Protein AF-J3P0Z3-F1 (afdb_monomer)

pLDDT: mean 73.32, std 17.43, range [36.44, 93.75]

Organism: Gaeumannomyces tritici (strain R3-111a-1) (NCBI:txid644352)

Foldseek 3Di:
DDDDDDDDDPDDQDDWAWAWEFAFDPQFTFIFIKTDDPFDQDDDVVDHRDRDQQQQVPDLVDKDWDQDFDDQAWKKKAWQAAKKKKWTDAPDPPPPGDIDIDMAGHDFQRIYTYQSHCVRHVPGIGMDGPDPDRIIMIIGGRPVRPCSSPDMDTPDTDTDDPVRHGD

Mean predicted aligned error: 10.91 Å

Structure (mmCIF, N/CA/C/O backbone):
data_AF-J3P0Z3-F1
#
_entry.id   AF-J3P0Z3-F1
#
loop_
_atom_site.group_PDB
_atom_site.id
_atom_site.type_symbol
_atom_site.label_atom_id
_atom_site.label_alt_id
_atom_site.label_comp_id
_atom_site.label_asym_id
_atom_site.label_entity_id
_atom_site.label_seq_id
_atom_site.pdbx_PDB_ins_code
_atom_site.Cartn_x
_atom_site.Cartn_y
_atom_site.Cartn_z
_atom_site.occupancy
_atom_site.B_iso_or_equiv
_atom_site.auth_seq_id
_atom_site.auth_comp_id
_atom_site.auth_asym_id
_atom_site.auth_atom_id
_atom_site.pdbx_PDB_model_num
ATOM 1 N N . MET A 1 1 ? -55.201 12.700 20.553 1.00 40.53 1 MET A N 1
ATOM 2 C CA . MET A 1 1 ? -53.976 13.099 19.830 1.00 40.53 1 MET A CA 1
ATOM 3 C C . MET A 1 1 ? -52.863 12.134 20.235 1.00 40.53 1 MET A C 1
ATOM 5 O O . MET A 1 1 ? -52.307 12.334 21.308 1.00 40.53 1 MET A O 1
ATOM 9 N N . PRO A 1 2 ? -52.592 11.039 19.505 1.00 42.34 2 PRO A N 1
ATOM 10 C CA . PRO A 1 2 ? -51.410 10.226 19.769 1.00 42.34 2 PRO A CA 1
ATOM 11 C C . PRO A 1 2 ? -50.191 10.835 19.063 1.00 42.34 2 PRO A C 1
ATOM 13 O O . PRO A 1 2 ? -50.291 11.313 17.933 1.00 42.34 2 PRO A O 1
ATOM 16 N N . GLY A 1 3 ? -49.071 10.875 19.785 1.00 43.50 3 GLY A N 1
ATOM 17 C CA . GLY A 1 3 ? -47.808 11.471 19.362 1.00 43.50 3 GLY A CA 1
ATOM 18 C C . GLY A 1 3 ? -47.116 10.683 18.252 1.00 43.50 3 GLY A C 1
ATOM 19 O O . GLY A 1 3 ? -47.152 9.456 18.214 1.00 43.50 3 GLY A O 1
ATOM 20 N N . ASN A 1 4 ? -46.490 11.435 17.352 1.00 41.00 4 ASN A N 1
ATOM 21 C CA . ASN A 1 4 ? -45.720 10.954 16.217 1.00 41.00 4 ASN A CA 1
ATOM 22 C C . ASN A 1 4 ? -44.423 10.289 16.717 1.00 41.00 4 ASN A C 1
ATOM 24 O O . ASN A 1 4 ? -43.624 10.939 17.394 1.00 41.00 4 ASN A O 1
ATOM 28 N N . LEU A 1 5 ? -44.226 9.002 16.417 1.00 48.47 5 LEU A N 1
ATOM 29 C CA . LEU A 1 5 ? -42.974 8.298 16.694 1.00 48.47 5 LEU A CA 1
ATOM 30 C C . LEU A 1 5 ? -41.892 8.831 15.751 1.00 48.47 5 LEU A C 1
ATOM 32 O O . LEU A 1 5 ? -42.083 8.887 14.537 1.00 48.47 5 LEU A O 1
ATOM 36 N N . ALA A 1 6 ? -40.777 9.250 16.345 1.00 45.72 6 ALA A N 1
ATOM 37 C CA . ALA A 1 6 ? -39.606 9.771 15.661 1.00 45.72 6 ALA A CA 1
ATOM 38 C C . ALA A 1 6 ? -39.171 8.843 14.515 1.00 45.72 6 ALA A C 1
ATOM 40 O O . ALA A 1 6 ? -38.989 7.640 14.706 1.00 45.72 6 ALA A O 1
ATOM 41 N N . GLY A 1 7 ? -38.996 9.426 13.328 1.00 40.84 7 GLY A N 1
ATOM 42 C CA . GLY A 1 7 ? -38.392 8.754 12.189 1.00 40.84 7 GLY A CA 1
ATOM 43 C C . GLY A 1 7 ? -36.984 8.296 12.550 1.00 40.84 7 GLY A C 1
ATOM 44 O O . GLY A 1 7 ? -36.116 9.117 12.844 1.00 40.84 7 GLY A O 1
ATOM 45 N N . GLY A 1 8 ? -36.767 6.982 12.539 1.00 41.84 8 GLY A N 1
ATOM 46 C CA . GLY A 1 8 ? -35.428 6.418 12.591 1.00 41.84 8 GLY A CA 1
ATOM 47 C C . GLY A 1 8 ? -34.682 6.839 11.334 1.00 41.84 8 GLY A C 1
ATOM 48 O O . GLY A 1 8 ? -35.032 6.420 10.231 1.00 41.84 8 GLY A O 1
ATOM 49 N N . SER A 1 9 ? -33.675 7.695 11.487 1.00 50.12 9 SER A N 1
ATOM 50 C CA . SER A 1 9 ? -32.704 7.948 10.431 1.00 50.12 9 SER A CA 1
ATOM 51 C C . SER A 1 9 ? -32.015 6.621 10.130 1.00 50.12 9 SER A C 1
ATOM 53 O O . SER A 1 9 ? -31.263 6.113 10.963 1.00 50.12 9 SER A O 1
ATOM 55 N N . ASN A 1 10 ? -32.304 6.032 8.973 1.00 52.28 10 ASN A N 1
ATOM 56 C CA . ASN A 1 10 ? -31.548 4.888 8.490 1.00 52.28 10 ASN A CA 1
ATOM 57 C C . ASN A 1 10 ? -30.072 5.334 8.403 1.00 52.28 10 ASN A C 1
ATOM 59 O O . ASN A 1 10 ? -29.817 6.338 7.731 1.00 52.28 10 ASN A O 1
ATOM 63 N N . PRO A 1 11 ? -29.124 4.709 9.126 1.00 59.47 11 PRO A N 1
ATOM 64 C CA . PRO A 1 11 ? -27.745 5.179 9.135 1.00 59.47 11 PRO A CA 1
ATOM 65 C C . PRO A 1 11 ? -27.189 5.132 7.711 1.00 59.47 11 PRO A C 1
ATOM 67 O O . PRO A 1 11 ? -27.279 4.104 7.037 1.00 59.47 11 PRO A O 1
ATOM 70 N N . THR A 1 12 ? -26.647 6.257 7.241 1.00 61.88 12 THR A N 1
ATOM 71 C CA . THR A 1 12 ? -25.961 6.320 5.949 1.00 61.88 12 THR A CA 1
ATOM 72 C C . THR A 1 12 ? -24.818 5.305 5.971 1.00 61.88 12 THR A C 1
ATOM 74 O O . THR A 1 12 ? -24.002 5.358 6.898 1.00 61.88 12 THR A O 1
ATOM 77 N N . PRO A 1 13 ? -24.743 4.375 5.000 1.00 62.62 13 PRO A N 1
ATOM 78 C CA . PRO A 1 13 ? -23.616 3.461 4.901 1.00 62.62 13 PRO A CA 1
ATOM 79 C C . PRO A 1 13 ? -22.316 4.267 4.850 1.00 62.62 13 PRO A C 1
ATOM 81 O O . PRO A 1 13 ? -22.281 5.304 4.180 1.00 62.62 13 PRO A O 1
ATOM 84 N N . PRO A 1 14 ? -21.254 3.828 5.539 1.00 64.19 14 PRO A N 1
ATOM 85 C CA . PRO A 1 14 ? -19.987 4.524 5.450 1.00 64.19 14 PRO A CA 1
ATOM 86 C C . PRO A 1 14 ? -19.484 4.513 4.009 1.00 64.19 14 PRO A C 1
ATOM 88 O O . PRO A 1 14 ? -19.792 3.580 3.253 1.00 64.19 14 PRO A O 1
ATOM 91 N N . PRO A 1 15 ? -18.703 5.534 3.632 1.00 72.81 15 PRO A N 1
ATOM 92 C CA . PRO A 1 15 ? -18.057 5.550 2.334 1.00 72.81 15 PRO A CA 1
ATOM 93 C C . PRO A 1 15 ? -17.178 4.299 2.161 1.00 72.81 15 PRO A C 1
ATOM 95 O O . PRO A 1 15 ? -16.673 3.750 3.148 1.00 72.81 15 PRO A O 1
ATOM 98 N N . PRO A 1 16 ? -17.015 3.815 0.919 1.00 77.56 16 PRO A N 1
ATOM 99 C CA . PRO A 1 16 ? -16.110 2.712 0.646 1.00 77.56 16 PRO A CA 1
ATOM 100 C C . PRO A 1 16 ? -14.663 3.125 0.952 1.00 77.56 16 PRO A C 1
ATOM 102 O O . PRO A 1 16 ? -14.311 4.300 0.863 1.00 77.56 16 PRO A O 1
ATOM 105 N N . LEU A 1 17 ? -13.830 2.152 1.319 1.00 85.88 17 LEU A N 1
ATOM 106 C CA . LEU A 1 17 ? -12.441 2.397 1.702 1.00 85.88 17 LEU A CA 1
ATOM 107 C C . LEU A 1 17 ? -11.535 2.192 0.490 1.00 85.88 17 LEU A C 1
ATOM 109 O O . LEU A 1 17 ? -11.450 1.068 -0.002 1.00 85.88 17 LEU A O 1
ATOM 113 N N . ASN A 1 18 ? -10.833 3.232 0.037 1.00 90.88 18 ASN A N 1
ATOM 114 C CA . ASN A 1 18 ? -9.839 3.073 -1.024 1.00 90.88 18 ASN A CA 1
ATOM 115 C C . ASN A 1 18 ? -8.429 2.978 -0.452 1.00 90.88 18 ASN A C 1
ATOM 117 O O . ASN A 1 18 ? -8.032 3.764 0.412 1.00 90.88 18 ASN A O 1
ATOM 121 N N . ILE A 1 19 ? -7.669 2.015 -0.960 1.00 91.75 19 ILE A N 1
ATOM 122 C CA . ILE A 1 19 ? -6.311 1.714 -0.521 1.00 91.75 19 ILE A CA 1
ATOM 123 C C . ILE A 1 19 ? -5.436 1.529 -1.755 1.00 91.75 19 ILE A C 1
ATOM 125 O O . ILE A 1 19 ? -5.803 0.811 -2.687 1.00 91.75 19 ILE A O 1
ATOM 129 N N . THR A 1 20 ? -4.258 2.149 -1.739 1.00 93.75 20 THR A N 1
ATOM 130 C CA . THR A 1 20 ? -3.223 1.881 -2.737 1.00 93.75 20 THR A CA 1
ATOM 131 C C . THR A 1 20 ? -2.730 0.449 -2.577 1.00 93.75 20 THR A C 1
ATOM 133 O O . THR A 1 20 ? -2.291 0.042 -1.498 1.00 93.75 20 THR A O 1
ATOM 136 N N . ALA A 1 21 ? -2.787 -0.316 -3.656 1.00 92.56 21 ALA A N 1
ATOM 137 C CA . ALA A 1 21 ? -2.311 -1.680 -3.714 1.00 92.56 21 ALA A CA 1
ATOM 138 C C . ALA A 1 21 ? -1.097 -1.786 -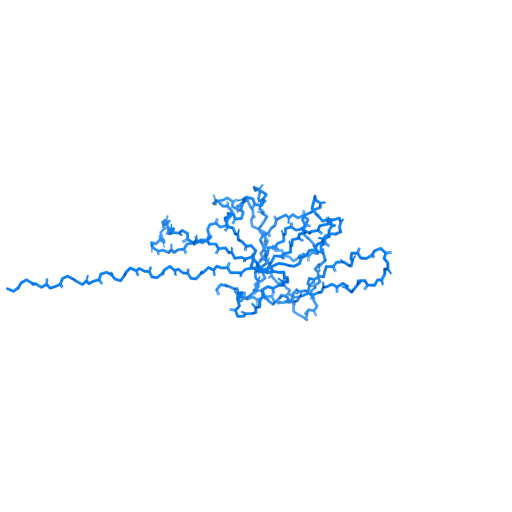4.636 1.00 92.56 21 ALA A C 1
ATOM 140 O O . ALA A 1 21 ? -1.092 -1.271 -5.753 1.00 92.56 21 ALA A O 1
ATOM 141 N N . ILE A 1 22 ? -0.084 -2.499 -4.162 1.00 92.88 22 ILE A N 1
ATOM 142 C CA . ILE A 1 22 ? 1.018 -2.995 -4.972 1.00 92.88 22 ILE A CA 1
ATOM 143 C C . ILE A 1 22 ? 0.567 -4.357 -5.494 1.00 92.88 22 ILE A C 1
ATOM 145 O O . ILE A 1 22 ? 0.459 -5.318 -4.734 1.00 92.88 22 ILE A O 1
ATOM 149 N N . SER A 1 23 ? 0.211 -4.418 -6.767 1.00 91.25 23 SER A N 1
ATOM 150 C CA . SER A 1 23 ? -0.306 -5.604 -7.449 1.00 91.25 23 SER A CA 1
ATOM 151 C C . SER A 1 23 ? 0.729 -6.108 -8.449 1.00 91.25 23 SER A C 1
ATOM 153 O O . SER A 1 23 ? 1.892 -5.712 -8.412 1.00 91.25 23 SER A O 1
ATOM 155 N N . ALA A 1 24 ? 0.328 -7.009 -9.336 1.00 88.56 24 ALA A N 1
ATOM 156 C CA . ALA A 1 24 ? 1.198 -7.454 -10.405 1.00 88.56 24 ALA A CA 1
ATOM 157 C C . ALA A 1 24 ? 0.419 -7.704 -11.692 1.00 88.56 24 ALA A C 1
ATOM 159 O O . ALA A 1 24 ? -0.660 -8.304 -11.673 1.00 88.56 24 ALA A O 1
ATOM 160 N N . ALA A 1 25 ? 1.016 -7.295 -12.807 1.00 87.94 25 ALA A N 1
ATOM 161 C CA . ALA A 1 25 ? 0.557 -7.579 -14.155 1.00 87.94 25 ALA A CA 1
ATOM 162 C C . ALA A 1 25 ? 1.759 -7.999 -15.004 1.00 87.94 25 ALA A C 1
ATOM 164 O O . ALA A 1 25 ? 2.850 -7.451 -14.870 1.00 87.94 25 ALA A O 1
ATOM 165 N N . SER A 1 26 ? 1.576 -8.994 -15.873 1.00 87.31 26 SER A N 1
ATOM 166 C CA . SER A 1 26 ? 2.634 -9.452 -16.788 1.00 87.31 26 SER A CA 1
ATOM 167 C C . SER A 1 26 ? 3.966 -9.795 -16.093 1.00 87.31 26 SER A C 1
ATOM 169 O O . SER A 1 26 ? 5.033 -9.520 -16.633 1.00 87.31 26 SER A O 1
ATOM 171 N N . ASN A 1 27 ? 3.909 -10.416 -14.905 1.00 85.56 27 ASN A N 1
ATOM 172 C CA . ASN A 1 27 ? 5.077 -10.791 -14.091 1.00 85.56 27 ASN A CA 1
ATOM 173 C C . ASN A 1 27 ? 5.903 -9.602 -13.542 1.00 85.56 27 ASN A C 1
ATOM 175 O O . ASN A 1 27 ? 7.027 -9.800 -13.076 1.00 85.56 27 ASN A O 1
ATOM 179 N N . ALA A 1 28 ? 5.350 -8.387 -13.558 1.00 85.88 28 ALA A N 1
ATOM 180 C CA . ALA A 1 28 ? 5.943 -7.184 -12.981 1.00 85.88 28 ALA A CA 1
ATOM 181 C C . ALA A 1 28 ? 4.999 -6.558 -11.946 1.00 85.88 28 ALA A C 1
ATOM 183 O O . ALA A 1 28 ? 3.776 -6.637 -12.088 1.00 85.88 28 ALA A O 1
ATOM 184 N N . SER A 1 29 ? 5.559 -5.942 -10.902 1.00 88.81 29 SER A N 1
ATOM 185 C CA . SER A 1 29 ? 4.762 -5.226 -9.904 1.00 88.81 29 SER A CA 1
ATOM 186 C C . SER A 1 29 ? 4.120 -3.981 -10.523 1.00 88.81 29 SER A C 1
ATOM 188 O O . SER A 1 29 ? 4.729 -3.306 -11.351 1.00 88.81 29 SER A O 1
ATOM 190 N N . THR A 1 30 ? 2.897 -3.668 -10.108 1.00 91.25 30 THR A N 1
ATOM 191 C CA . THR A 1 30 ? 2.114 -2.511 -10.565 1.00 91.25 30 THR A CA 1
ATOM 192 C C . THR A 1 30 ? 1.491 -1.783 -9.379 1.00 91.25 30 THR A C 1
ATOM 194 O O . THR A 1 30 ? 1.327 -2.355 -8.303 1.00 91.25 30 THR A O 1
ATOM 197 N N . LEU A 1 31 ? 1.136 -0.510 -9.565 1.00 92.81 31 LEU A N 1
ATOM 198 C CA . LEU A 1 31 ? 0.311 0.226 -8.606 1.00 92.81 31 LEU A CA 1
ATOM 199 C C . LEU A 1 31 ? -1.130 0.239 -9.084 1.00 92.81 31 LEU A C 1
ATOM 201 O O . LEU A 1 31 ? -1.396 0.470 -10.262 1.00 92.81 31 LEU A O 1
ATOM 205 N N . GLU A 1 32 ? -2.050 0.029 -8.157 1.00 93.12 32 GLU A N 1
ATOM 206 C CA . GLU A 1 32 ? -3.487 0.061 -8.396 1.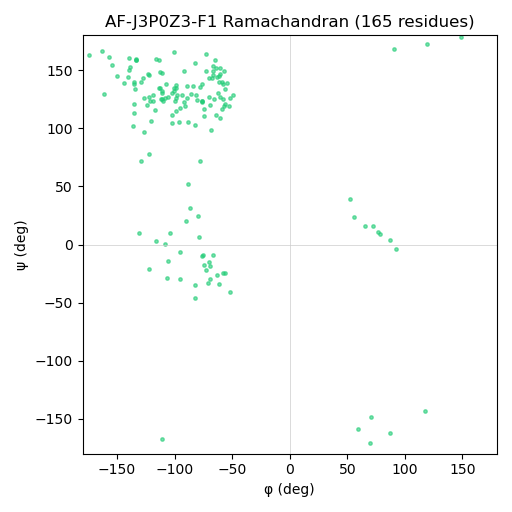00 93.12 32 GLU A CA 1
ATOM 207 C C . GLU A 1 32 ? -4.185 0.764 -7.229 1.00 93.12 32 GLU A C 1
ATOM 209 O O . GLU A 1 32 ? -3.743 0.683 -6.080 1.00 93.12 32 GLU A O 1
ATOM 214 N N . CYS A 1 33 ? -5.315 1.412 -7.500 1.00 93.44 33 CYS A N 1
ATOM 215 C CA . CYS A 1 33 ? -6.197 1.905 -6.451 1.00 93.44 33 CYS A CA 1
ATOM 216 C C . CYS A 1 33 ? -7.343 0.916 -6.248 1.00 93.44 33 CYS A C 1
ATOM 218 O O . CYS A 1 33 ? -8.152 0.693 -7.153 1.00 93.44 33 CYS A O 1
ATOM 220 N N . TRP A 1 34 ? -7.407 0.284 -5.076 1.00 92.75 34 TRP A N 1
ATOM 221 C CA . TRP A 1 34 ? -8.427 -0.711 -4.749 1.00 92.75 34 TRP A CA 1
ATOM 222 C C . TRP A 1 34 ? -9.500 -0.105 -3.859 1.00 92.75 34 TRP A C 1
ATOM 224 O O . TRP A 1 34 ? -9.188 0.469 -2.822 1.00 92.75 34 TRP A O 1
ATOM 234 N N . GLN A 1 35 ? -10.764 -0.302 -4.224 1.00 90.81 35 GLN A N 1
ATOM 235 C CA . GLN A 1 35 ? -11.915 0.053 -3.405 1.00 90.81 35 GLN A CA 1
ATOM 236 C C . GLN A 1 35 ? -12.458 -1.178 -2.682 1.00 90.81 35 GLN A C 1
ATOM 238 O O . GLN A 1 35 ? -12.864 -2.155 -3.312 1.00 90.81 35 GLN A O 1
ATOM 243 N N . PHE A 1 36 ? -12.528 -1.097 -1.359 1.00 85.38 36 PHE A N 1
ATOM 244 C CA . PHE A 1 36 ? -13.109 -2.097 -0.477 1.00 85.38 36 PHE A CA 1
ATOM 245 C C . PHE A 1 36 ? -14.538 -1.709 -0.099 1.00 85.38 36 PHE A C 1
ATOM 247 O O . PHE A 1 36 ? -14.799 -0.601 0.377 1.00 85.38 36 PHE A O 1
ATOM 254 N N . GLY A 1 37 ? -15.473 -2.644 -0.271 1.00 72.50 37 GLY A N 1
ATOM 255 C CA . GLY A 1 37 ? -16.855 -2.464 0.158 1.00 72.50 37 GLY A CA 1
ATOM 256 C C . GLY A 1 37 ? -17.886 -3.198 -0.705 1.00 72.50 37 GLY A C 1
ATOM 257 O O . GLY A 1 37 ? -17.530 -3.856 -1.686 1.00 72.50 37 GLY A O 1
ATOM 258 N N . PRO A 1 38 ? -19.181 -3.093 -0.350 1.00 67.50 38 PRO A N 1
ATOM 259 C CA . PRO A 1 38 ? -19.729 -2.347 0.792 1.00 67.50 38 PRO A CA 1
ATOM 260 C C . PRO A 1 38 ? -19.322 -2.938 2.154 1.00 67.50 38 PRO A C 1
ATOM 262 O O . PRO A 1 38 ? -19.170 -4.152 2.286 1.00 67.50 38 PRO A O 1
ATOM 265 N N . LEU A 1 39 ? -19.136 -2.075 3.160 1.00 67.06 39 LEU A N 1
ATOM 266 C CA . LEU A 1 39 ? -18.761 -2.479 4.519 1.00 67.06 39 LEU A CA 1
ATOM 267 C C . LEU A 1 39 ? -19.972 -3.099 5.236 1.00 67.06 39 LEU A C 1
ATOM 269 O O . LEU A 1 39 ? -20.967 -2.395 5.437 1.00 67.06 39 LEU A O 1
ATOM 273 N N . PRO A 1 40 ? -19.942 -4.389 5.618 1.00 60.94 40 PRO A N 1
ATOM 274 C CA . PRO A 1 40 ? -21.041 -4.981 6.365 1.00 60.94 40 PRO A CA 1
ATOM 275 C C . PRO A 1 40 ? -21.151 -4.351 7.761 1.00 60.94 40 PRO A C 1
ATOM 277 O O . PRO A 1 40 ? -20.157 -3.945 8.371 1.00 60.94 40 PRO A O 1
ATOM 280 N N . ALA A 1 41 ? -22.375 -4.296 8.289 1.00 59.69 41 ALA A N 1
ATOM 281 C CA . ALA A 1 41 ? -22.588 -3.961 9.690 1.00 59.69 41 ALA A CA 1
ATOM 282 C C . ALA A 1 41 ? -21.926 -5.032 10.568 1.00 59.69 41 ALA A C 1
ATOM 284 O O . ALA A 1 41 ? -22.133 -6.229 10.362 1.00 59.69 41 ALA A O 1
ATOM 285 N N . ALA A 1 42 ? -21.137 -4.598 11.543 1.00 56.00 42 ALA A N 1
ATOM 286 C CA . ALA A 1 42 ? -20.487 -5.464 12.506 1.00 56.00 42 ALA A CA 1
ATOM 287 C C . ALA A 1 42 ? -21.058 -5.223 13.905 1.00 56.00 42 ALA A C 1
ATOM 289 O O . ALA A 1 42 ? -21.221 -4.090 14.361 1.00 56.00 42 ALA A O 1
ATOM 290 N N . SER A 1 43 ? -21.344 -6.322 14.598 1.00 52.06 43 SER A N 1
ATOM 291 C CA . SER A 1 43 ? -21.721 -6.332 16.007 1.00 52.06 43 SER A CA 1
ATOM 292 C C . SER A 1 43 ? -20.766 -7.248 16.762 1.00 52.06 43 SER A C 1
ATOM 294 O O . SER A 1 43 ? -20.695 -8.443 16.470 1.00 52.06 43 SER A O 1
ATOM 296 N N . ALA A 1 44 ? -20.050 -6.695 17.733 1.00 55.44 44 ALA A N 1
ATOM 297 C CA . ALA A 1 44 ? -19.180 -7.428 18.646 1.00 55.44 44 ALA A CA 1
ATOM 298 C C . ALA A 1 44 ? -19.450 -6.940 20.080 1.00 55.44 44 ALA A C 1
ATOM 300 O O . ALA A 1 44 ? -19.971 -5.835 20.249 1.00 55.44 44 ALA A O 1
ATOM 301 N N . PRO A 1 45 ? -19.129 -7.706 21.138 1.00 47.88 45 PRO A N 1
ATOM 302 C CA . PRO A 1 45 ? -19.225 -7.194 22.504 1.00 47.88 45 PRO A CA 1
ATOM 303 C C . PRO A 1 45 ? -18.447 -5.871 22.638 1.00 47.88 45 PRO A C 1
ATOM 305 O O . PRO A 1 45 ? -17.249 -5.832 22.376 1.00 47.88 45 PRO A O 1
ATOM 308 N N . GLY A 1 46 ? -19.136 -4.781 22.991 1.00 46.72 46 GLY A N 1
ATOM 309 C CA . GLY A 1 46 ? -18.563 -3.425 23.044 1.00 46.72 46 GLY A CA 1
ATOM 310 C C . GLY A 1 46 ? -18.706 -2.577 21.767 1.00 46.72 46 GLY A C 1
ATOM 311 O O . GLY A 1 46 ? -18.362 -1.400 21.800 1.00 46.72 46 GLY A O 1
ATOM 312 N N . VAL A 1 47 ? -19.251 -3.120 20.670 1.00 47.19 47 VAL A N 1
ATOM 313 C CA . VAL A 1 47 ? -19.479 -2.418 19.391 1.00 47.19 47 VAL A CA 1
ATOM 314 C C . VAL A 1 47 ? -20.884 -2.742 18.859 1.00 47.19 47 VAL A C 1
ATOM 316 O O . VAL A 1 47 ? -21.165 -3.879 18.481 1.00 47.19 47 VAL A O 1
ATOM 319 N N . SER A 1 48 ? -21.775 -1.744 18.811 1.00 44.00 48 SER A N 1
ATOM 320 C CA . SER A 1 48 ? -23.141 -1.873 18.273 1.00 44.00 48 SER A CA 1
ATOM 321 C C . SER A 1 48 ? -23.358 -0.897 17.117 1.00 44.00 48 SER A C 1
ATOM 323 O O . SER A 1 48 ? -23.172 0.305 17.289 1.00 44.00 48 SER A O 1
ATOM 325 N N . GLY A 1 49 ? -23.749 -1.408 15.946 1.00 48.22 49 GLY A N 1
ATOM 326 C CA . GLY A 1 49 ? -24.138 -0.587 14.792 1.00 48.22 49 GLY A CA 1
ATOM 327 C C . GLY A 1 49 ? -22.990 0.059 14.010 1.00 48.22 49 GLY A C 1
ATOM 328 O O . GLY A 1 49 ? -23.253 0.905 13.159 1.00 48.22 49 GLY A O 1
ATOM 329 N N . ALA A 1 50 ? -21.734 -0.322 14.258 1.00 48.34 50 ALA A N 1
ATOM 330 C CA . ALA A 1 50 ? -20.615 0.124 13.433 1.00 48.34 50 ALA A CA 1
ATOM 331 C C . ALA A 1 50 ? -20.606 -0.653 12.112 1.00 48.34 50 ALA A C 1
ATOM 333 O O . ALA A 1 50 ? -20.786 -1.870 12.104 1.00 48.34 50 ALA A O 1
ATOM 334 N N . ALA A 1 51 ? -20.355 0.014 10.990 1.00 46.66 51 ALA A N 1
ATOM 335 C CA . ALA A 1 51 ? -19.890 -0.717 9.821 1.00 46.66 51 ALA A CA 1
ATOM 336 C C . ALA A 1 51 ? -18.408 -1.023 10.015 1.00 46.66 51 ALA A C 1
ATOM 338 O O . ALA A 1 51 ? -17.646 -0.149 10.432 1.00 46.66 51 ALA A O 1
ATOM 339 N N . ALA A 1 52 ? -17.999 -2.246 9.711 1.00 48.38 52 ALA A N 1
ATOM 340 C CA . ALA A 1 52 ? -16.601 -2.622 9.798 1.00 48.38 52 ALA A CA 1
ATOM 341 C C . ALA A 1 52 ? -16.157 -3.271 8.497 1.00 48.38 52 ALA A C 1
ATOM 343 O O . ALA A 1 52 ? -16.862 -4.099 7.917 1.00 48.38 52 ALA A O 1
ATOM 344 N N . LEU A 1 53 ? -14.942 -2.937 8.076 1.00 48.47 53 LEU A N 1
ATOM 345 C CA . LEU A 1 53 ? -14.229 -3.763 7.125 1.00 48.47 53 LEU A CA 1
ATOM 346 C C . LEU A 1 53 ? -13.572 -4.903 7.903 1.00 48.47 53 LEU A C 1
ATOM 348 O O . LEU A 1 53 ? -12.557 -4.713 8.568 1.00 48.47 53 LEU A O 1
ATOM 352 N N . LEU A 1 54 ? -14.158 -6.096 7.829 1.00 53.81 54 LEU A N 1
ATOM 353 C CA . LEU A 1 54 ? -13.511 -7.313 8.315 1.00 53.81 54 LEU A CA 1
ATOM 354 C C . LEU A 1 54 ? -12.469 -7.768 7.288 1.00 53.81 54 LEU A C 1
ATOM 356 O O . LEU A 1 54 ? -12.656 -8.767 6.592 1.00 53.81 54 LEU A O 1
ATOM 360 N N . LEU A 1 55 ? -11.364 -7.026 7.186 1.00 52.47 55 LEU A N 1
ATOM 361 C CA . LEU A 1 55 ? -10.156 -7.566 6.567 1.00 52.47 55 LEU A CA 1
ATOM 362 C C . LEU A 1 55 ? -9.748 -8.804 7.375 1.00 52.47 55 LEU A C 1
ATOM 364 O O . LEU A 1 55 ? -9.865 -8.799 8.601 1.00 52.47 55 LEU A O 1
ATOM 368 N N . LEU A 1 56 ? -9.296 -9.867 6.700 1.00 53.84 56 LEU A N 1
ATOM 369 C CA . LEU A 1 56 ? -8.820 -11.120 7.311 1.00 53.84 56 LEU A CA 1
ATOM 370 C C . LEU A 1 56 ? -9.903 -12.094 7.797 1.00 53.84 56 LEU A C 1
ATOM 372 O O . LEU A 1 56 ? -9.567 -13.065 8.472 1.00 53.84 56 LEU A O 1
ATOM 376 N N . GLY A 1 57 ? -11.190 -11.874 7.499 1.00 50.69 57 GLY A N 1
ATOM 377 C CA . GLY A 1 57 ? -12.256 -12.826 7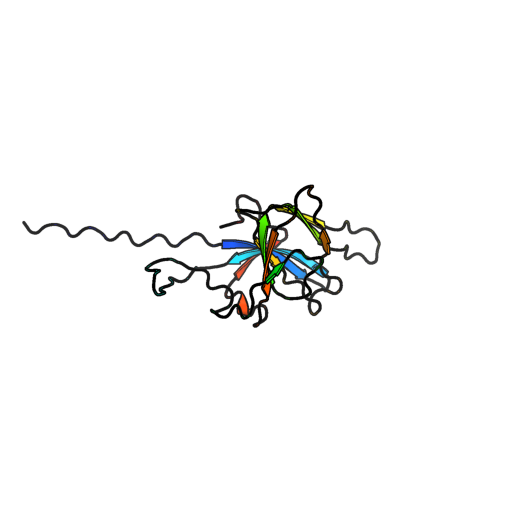.859 1.00 50.69 57 GLY A CA 1
ATOM 378 C C . GLY A 1 57 ? -12.328 -13.174 9.358 1.00 50.69 57 GLY A C 1
ATOM 379 O O . GLY A 1 57 ? -12.816 -14.243 9.711 1.00 50.69 57 GLY A O 1
ATOM 380 N N . GLY A 1 58 ? -11.812 -12.300 10.234 1.00 50.19 58 GLY A N 1
ATOM 381 C CA . GLY A 1 58 ? -11.733 -12.525 11.682 1.00 50.19 58 GLY A CA 1
ATOM 382 C C . GLY A 1 58 ? -10.486 -13.271 12.181 1.00 50.19 58 GLY A C 1
ATOM 383 O O . GLY A 1 58 ? -10.388 -13.521 13.378 1.00 50.19 58 GLY A O 1
ATOM 384 N N . ALA A 1 59 ? -9.521 -13.602 11.319 1.00 44.41 59 ALA A N 1
ATOM 385 C CA . ALA A 1 59 ? -8.307 -14.325 11.696 1.00 44.41 59 ALA A CA 1
ATOM 386 C C . ALA A 1 59 ? -7.039 -13.613 11.197 1.00 44.41 59 ALA A C 1
ATOM 388 O O . ALA A 1 59 ? -6.344 -14.087 10.298 1.00 44.41 59 ALA A O 1
ATOM 389 N N . ALA A 1 60 ? -6.691 -12.483 11.818 1.00 50.59 60 ALA A N 1
ATOM 390 C CA . ALA A 1 60 ? -5.292 -12.068 11.854 1.00 50.59 60 ALA A CA 1
ATOM 391 C C . ALA A 1 60 ? -4.550 -13.074 12.749 1.00 50.59 60 ALA A C 1
ATOM 393 O O . ALA A 1 60 ? -4.633 -12.993 13.972 1.00 50.59 60 ALA A O 1
ATOM 394 N N . SER A 1 61 ? -3.874 -14.070 12.172 1.00 49.59 61 SER A N 1
ATOM 395 C CA . SER A 1 61 ? -3.150 -15.074 12.971 1.00 49.59 61 SER A CA 1
ATOM 396 C C . SER A 1 61 ? -1.915 -14.494 13.673 1.00 49.59 61 SER A C 1
ATOM 398 O O . SER A 1 61 ? -1.413 -15.085 14.624 1.00 49.59 61 SER A O 1
ATOM 400 N N . SER A 1 62 ? -1.425 -13.339 13.208 1.00 53.12 62 SER A N 1
ATOM 401 C CA . SER A 1 62 ? -0.293 -12.609 13.780 1.00 53.12 62 SER A CA 1
ATOM 402 C C . SER A 1 62 ? -0.298 -11.155 13.300 1.00 53.12 62 SER A C 1
ATOM 404 O O . SER A 1 62 ? -0.352 -10.915 12.095 1.00 53.12 62 SER A O 1
ATOM 406 N N . VAL A 1 63 ? -0.193 -10.201 14.224 1.00 53.69 63 VAL A N 1
ATOM 407 C CA . VAL A 1 63 ? 0.124 -8.796 13.928 1.00 53.69 63 VAL A CA 1
ATOM 408 C C . VAL A 1 63 ? 1.546 -8.558 14.410 1.00 53.69 63 VAL A C 1
ATOM 410 O O . VAL A 1 63 ? 1.849 -8.847 15.569 1.00 53.69 63 VAL A O 1
ATOM 413 N N . SER A 1 64 ? 2.421 -8.061 13.542 1.00 57.16 64 SER A N 1
ATOM 414 C CA . SER A 1 64 ? 3.798 -7.748 13.916 1.00 57.16 64 SER A CA 1
ATOM 415 C C . SER A 1 64 ? 4.018 -6.238 13.907 1.00 57.16 64 SER A C 1
ATOM 417 O O . SER A 1 64 ? 3.756 -5.565 12.911 1.00 57.16 64 SER A O 1
ATOM 419 N N . TYR A 1 65 ? 4.494 -5.717 15.039 1.00 49.16 65 TYR A N 1
ATOM 420 C CA . TYR A 1 65 ? 5.073 -4.383 15.140 1.00 49.16 65 TYR A CA 1
ATOM 421 C C . TYR A 1 65 ? 6.565 -4.512 14.894 1.00 49.16 65 TYR A C 1
ATOM 423 O O . TYR A 1 65 ? 7.257 -5.236 15.616 1.00 49.16 65 TYR A O 1
ATOM 431 N N . THR A 1 66 ? 7.060 -3.857 13.860 1.00 53.16 66 THR A N 1
ATOM 432 C CA . THR A 1 66 ? 8.393 -4.161 13.354 1.00 53.16 66 THR A CA 1
ATOM 433 C C . THR A 1 66 ? 9.041 -2.936 12.732 1.00 53.16 66 THR A C 1
ATOM 435 O O . THR A 1 66 ? 8.376 -2.146 12.071 1.00 53.16 66 THR A O 1
ATOM 438 N N . VAL A 1 67 ? 10.357 -2.829 12.898 1.00 49.38 67 VAL A N 1
ATOM 439 C CA . VAL A 1 67 ? 11.226 -1.924 12.139 1.00 49.38 67 VAL A CA 1
ATOM 440 C C . VAL A 1 67 ? 11.926 -2.816 11.111 1.00 49.38 67 VAL A C 1
ATOM 442 O O . VAL A 1 67 ? 12.732 -3.658 11.501 1.00 49.38 67 VAL A O 1
ATOM 445 N N . LEU A 1 68 ? 11.518 -2.765 9.839 1.00 50.50 68 LEU A N 1
ATOM 446 C CA . LEU A 1 68 ? 11.816 -3.816 8.846 1.00 50.50 68 LEU A CA 1
ATOM 447 C C . LEU A 1 68 ? 12.683 -3.361 7.676 1.00 50.50 68 LEU A C 1
ATOM 449 O O . LEU A 1 68 ? 12.678 -2.176 7.368 1.00 50.50 68 LEU A O 1
ATOM 453 N N . PRO A 1 69 ? 13.327 -4.323 6.976 1.00 36.44 69 PRO A N 1
ATOM 454 C CA . PRO A 1 69 ? 13.881 -4.114 5.647 1.00 36.44 69 PRO A CA 1
ATOM 455 C C . PRO A 1 69 ? 13.102 -4.759 4.479 1.00 36.44 69 PRO A C 1
ATOM 457 O O . PRO A 1 69 ? 13.394 -4.373 3.360 1.00 36.44 69 PRO A O 1
ATOM 460 N N . ASP A 1 70 ? 12.153 -5.698 4.655 1.00 45.22 70 ASP A N 1
ATOM 461 C CA . ASP A 1 70 ? 11.310 -6.161 3.523 1.00 45.22 70 ASP A CA 1
ATOM 462 C C . ASP A 1 70 ? 10.184 -7.141 3.910 1.00 45.22 70 ASP A C 1
ATOM 464 O O . ASP A 1 70 ? 10.243 -7.762 4.975 1.00 45.22 70 ASP A O 1
ATOM 468 N N . ALA A 1 71 ? 9.185 -7.336 3.035 1.00 50.78 71 ALA A N 1
ATOM 469 C CA . ALA A 1 71 ? 8.041 -8.220 3.301 1.00 50.78 71 ALA A CA 1
ATOM 470 C C . ALA A 1 71 ? 7.627 -9.135 2.120 1.00 50.78 71 ALA A C 1
ATOM 472 O O . ALA A 1 71 ? 6.888 -8.723 1.228 1.00 50.78 71 ALA A O 1
ATOM 473 N N . PRO A 1 72 ? 7.999 -10.432 2.140 1.00 58.78 72 PRO A N 1
ATOM 474 C CA . PRO A 1 72 ? 7.768 -11.374 1.038 1.00 58.78 72 PRO A CA 1
ATOM 475 C C . PRO A 1 72 ? 6.392 -12.067 1.088 1.00 58.78 72 PRO A C 1
ATOM 477 O O . PRO A 1 72 ? 6.268 -13.243 0.731 1.00 58.78 72 PRO A O 1
ATOM 480 N N . ARG A 1 73 ? 5.349 -11.405 1.600 1.00 74.81 73 ARG A N 1
ATOM 481 C CA . ARG A 1 73 ? 4.013 -12.006 1.746 1.00 74.81 73 ARG A CA 1
ATOM 482 C C . ARG A 1 73 ? 2.919 -11.030 1.360 1.00 74.81 73 ARG A C 1
ATOM 484 O O . ARG A 1 73 ? 3.062 -9.832 1.545 1.00 74.81 73 ARG A O 1
ATOM 491 N N . LEU A 1 74 ? 1.799 -11.593 0.916 1.00 83.81 74 LEU A N 1
ATOM 492 C CA . LEU A 1 74 ? 0.543 -10.871 0.796 1.00 83.81 74 LEU A CA 1
ATOM 493 C C . LEU A 1 74 ? 0.182 -10.273 2.158 1.00 83.81 74 LEU A C 1
ATOM 495 O O . LEU A 1 74 ? 0.037 -11.021 3.130 1.00 83.81 74 LEU A O 1
ATOM 499 N N . GLN A 1 75 ? 0.041 -8.956 2.244 1.00 86.00 75 GLN A N 1
ATOM 500 C CA . GLN A 1 75 ? -0.160 -8.290 3.528 1.00 86.00 75 GLN A CA 1
ATOM 501 C C . GLN A 1 75 ? -0.899 -6.960 3.404 1.00 86.00 75 GLN 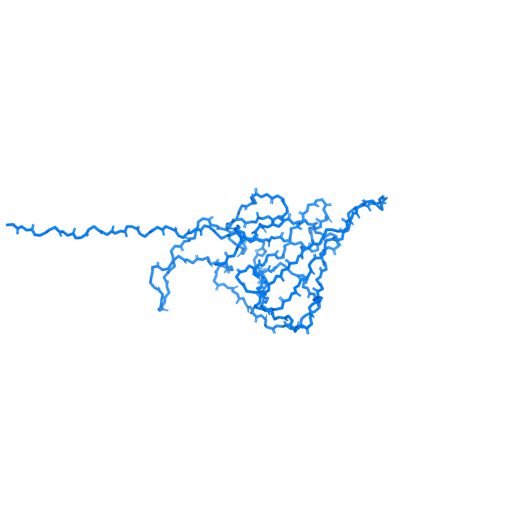A C 1
ATOM 503 O O . GLN A 1 75 ? -0.842 -6.273 2.384 1.00 86.00 75 GLN A O 1
ATOM 508 N N . LEU A 1 76 ? -1.557 -6.593 4.498 1.00 86.56 76 LEU A N 1
ATOM 509 C CA . LEU A 1 76 ? -2.007 -5.238 4.769 1.00 86.56 76 LEU A CA 1
ATOM 510 C C . LEU A 1 76 ? -0.933 -4.537 5.606 1.00 86.56 76 LEU A C 1
ATOM 512 O O . LEU A 1 76 ? -0.499 -5.067 6.633 1.00 86.56 76 LEU A O 1
ATOM 516 N N . VAL A 1 77 ? -0.516 -3.355 5.169 1.00 88.19 77 VAL A N 1
ATOM 517 C CA . VAL A 1 77 ? 0.532 -2.570 5.822 1.00 88.19 77 VAL A CA 1
ATOM 518 C C . VAL A 1 77 ? -0.058 -1.241 6.262 1.00 88.19 77 VAL A C 1
ATOM 520 O O . VAL A 1 77 ? -0.678 -0.543 5.463 1.00 88.19 77 VAL A O 1
ATOM 523 N N . VAL A 1 78 ? 0.136 -0.897 7.533 1.00 90.12 78 VAL A N 1
ATOM 524 C CA . VAL A 1 78 ? -0.301 0.376 8.111 1.00 90.12 78 VAL A CA 1
ATOM 525 C C . VAL A 1 78 ? 0.917 1.114 8.646 1.00 90.12 78 VAL A C 1
ATOM 527 O O . VAL A 1 78 ? 1.469 0.757 9.685 1.00 90.12 78 VAL A O 1
ATOM 530 N N . PHE A 1 79 ? 1.328 2.154 7.937 1.00 89.62 79 PHE A N 1
ATOM 531 C CA . PHE A 1 79 ? 2.296 3.143 8.375 1.00 89.62 79 PHE A CA 1
ATOM 532 C C . PHE A 1 79 ? 1.630 4.071 9.390 1.00 89.62 79 PHE A C 1
ATOM 534 O O . PHE A 1 79 ? 0.749 4.869 9.069 1.00 89.62 79 PHE A O 1
ATOM 541 N N . LEU A 1 80 ? 2.051 3.953 10.644 1.00 88.56 80 LEU A N 1
ATOM 542 C CA . LEU A 1 80 ? 1.570 4.790 11.739 1.00 88.56 80 LEU A CA 1
ATOM 543 C C . LEU A 1 80 ? 2.311 6.131 11.777 1.00 88.56 80 LEU A C 1
ATOM 545 O O . LEU A 1 80 ? 1.713 7.150 12.110 1.00 88.56 80 LEU A O 1
ATOM 549 N N . TRP A 1 81 ? 3.601 6.131 11.429 1.00 87.31 81 TRP A N 1
ATOM 550 C CA . TRP A 1 81 ? 4.471 7.310 11.440 1.00 87.31 81 TRP A CA 1
ATOM 551 C C . TRP A 1 81 ? 5.666 7.127 10.493 1.00 87.31 81 TRP A C 1
ATOM 553 O O . TRP A 1 81 ? 5.990 5.996 10.129 1.00 87.31 81 TRP A O 1
ATOM 563 N N . GLY A 1 82 ? 6.318 8.230 10.121 1.00 89.56 82 GLY A N 1
ATOM 564 C CA . GLY A 1 82 ? 7.461 8.266 9.210 1.00 89.56 82 GLY A CA 1
ATOM 565 C C . GLY A 1 82 ? 7.077 8.359 7.732 1.00 89.56 82 GLY A C 1
ATOM 566 O O . GLY A 1 82 ? 5.958 8.748 7.375 1.00 89.56 82 GLY A O 1
ATOM 567 N N . LEU A 1 83 ? 8.042 8.028 6.875 1.00 91.19 83 LEU A N 1
ATOM 568 C CA . LEU A 1 83 ? 7.943 8.093 5.421 1.00 91.19 83 LEU A CA 1
ATOM 569 C C . LEU A 1 83 ? 8.531 6.814 4.831 1.00 91.19 83 LEU A C 1
ATOM 571 O O . LEU A 1 83 ? 9.710 6.529 5.031 1.00 91.19 83 LEU A O 1
ATOM 575 N N . ALA A 1 84 ? 7.713 6.087 4.078 1.00 91.00 84 ALA A N 1
ATOM 576 C CA . ALA A 1 84 ? 8.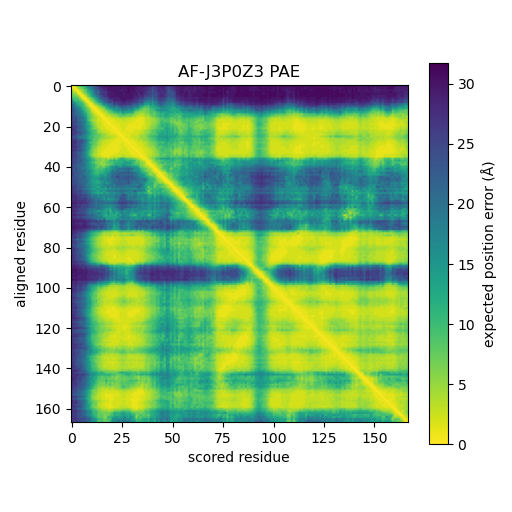156 4.980 3.248 1.00 91.00 84 ALA A CA 1
ATOM 577 C C . ALA A 1 84 ? 8.103 5.399 1.783 1.00 91.00 84 ALA A C 1
ATOM 579 O O . ALA A 1 84 ? 7.135 6.017 1.351 1.00 91.00 84 ALA A O 1
ATOM 580 N N . ARG A 1 85 ? 9.121 5.040 1.017 1.00 91.62 85 ARG A N 1
ATOM 581 C CA . ARG A 1 85 ? 9.125 5.117 -0.434 1.00 91.62 85 ARG A CA 1
ATOM 582 C C . ARG A 1 85 ? 9.090 3.705 -0.971 1.00 91.62 85 ARG A C 1
ATOM 584 O O . ARG A 1 85 ? 9.926 2.874 -0.636 1.00 91.62 85 ARG A O 1
ATOM 591 N N . ILE A 1 86 ? 8.094 3.438 -1.792 1.00 90.81 86 ILE A N 1
ATOM 592 C CA . ILE A 1 86 ? 7.963 2.177 -2.497 1.00 90.81 86 ILE A CA 1
ATOM 593 C C . ILE A 1 86 ? 8.451 2.396 -3.918 1.00 90.81 86 ILE A C 1
ATOM 595 O O . ILE A 1 86 ? 8.027 3.347 -4.572 1.00 90.81 86 ILE A O 1
ATOM 599 N N . THR A 1 87 ? 9.307 1.506 -4.403 1.00 88.94 87 THR A N 1
ATOM 600 C CA . THR A 1 87 ? 9.815 1.539 -5.774 1.00 88.94 87 THR A CA 1
ATOM 601 C C . THR A 1 87 ? 9.484 0.232 -6.480 1.00 88.94 87 THR A C 1
ATOM 603 O O . THR A 1 87 ? 9.794 -0.854 -5.989 1.00 88.94 87 THR A O 1
ATOM 606 N N . LEU A 1 88 ? 8.850 0.343 -7.644 1.00 89.06 88 LEU A N 1
ATOM 607 C CA . LEU A 1 88 ? 8.609 -0.764 -8.553 1.00 89.06 88 LEU A CA 1
ATOM 608 C C . LEU A 1 88 ? 9.775 -0.840 -9.544 1.00 89.06 88 LEU A C 1
ATOM 610 O O . LEU A 1 88 ? 10.055 0.153 -10.225 1.00 89.06 88 LEU A O 1
ATOM 614 N N . PRO A 1 89 ? 10.475 -1.979 -9.632 1.00 80.44 89 PRO A N 1
ATOM 615 C CA . PRO A 1 89 ? 11.571 -2.143 -10.569 1.00 80.44 89 PRO A CA 1
ATOM 616 C C . PRO A 1 89 ? 11.064 -2.044 -12.009 1.00 80.44 89 PRO A C 1
ATOM 618 O O . PRO A 1 89 ? 9.960 -2.484 -12.333 1.00 80.44 89 PRO A O 1
ATOM 621 N N . SER A 1 90 ? 11.890 -1.457 -12.872 1.00 71.44 90 SER A N 1
ATOM 622 C CA . SER A 1 90 ? 11.613 -1.325 -14.298 1.00 71.44 90 SER A CA 1
ATOM 623 C C . SER A 1 90 ? 11.392 -2.689 -14.954 1.00 71.44 90 SER A C 1
ATOM 625 O O . SER A 1 90 ? 12.112 -3.651 -14.679 1.00 71.44 90 SER A O 1
ATOM 627 N N . SER A 1 91 ? 10.399 -2.775 -15.840 1.00 60.25 91 SER A N 1
ATOM 628 C CA . SER A 1 91 ? 10.038 -4.020 -16.527 1.00 60.25 91 SER A CA 1
ATOM 629 C C . SER A 1 91 ? 10.691 -4.171 -17.908 1.00 60.25 91 SER A C 1
ATOM 631 O O . SER A 1 91 ? 10.606 -5.238 -18.516 1.00 60.25 91 SER A O 1
ATOM 633 N N . SER A 1 92 ? 11.386 -3.143 -18.410 1.00 52.66 92 SER A N 1
ATOM 634 C CA . SER A 1 92 ? 11.975 -3.176 -19.754 1.00 52.66 92 SER A CA 1
ATOM 635 C C . SER A 1 92 ? 13.245 -4.035 -19.822 1.00 52.66 92 SER A C 1
ATOM 637 O O . SER A 1 92 ? 14.247 -3.726 -19.170 1.00 52.66 92 SER A O 1
ATOM 639 N N . ALA A 1 93 ? 13.250 -5.026 -20.716 1.00 50.28 93 ALA A N 1
ATOM 640 C CA . ALA A 1 93 ? 14.459 -5.716 -21.183 1.00 50.28 93 ALA A CA 1
ATOM 641 C C . ALA A 1 93 ? 15.392 -4.793 -22.008 1.00 50.28 93 ALA A C 1
ATOM 643 O O . ALA A 1 93 ? 16.521 -5.151 -22.334 1.00 50.28 93 ALA A O 1
ATOM 644 N N . ASP A 1 94 ? 14.902 -3.601 -22.335 1.00 49.00 94 ASP A N 1
ATOM 645 C CA . ASP A 1 94 ? 15.400 -2.620 -23.292 1.00 49.00 94 ASP A CA 1
ATOM 646 C C . ASP A 1 94 ? 16.010 -1.375 -22.610 1.00 49.00 94 ASP A C 1
ATOM 648 O O . ASP A 1 94 ? 16.497 -0.469 -23.284 1.00 49.00 94 ASP A O 1
ATOM 652 N N . GLY A 1 95 ? 16.029 -1.337 -21.271 1.00 50.19 95 GLY A N 1
ATOM 653 C CA . GLY A 1 95 ? 16.712 -0.303 -20.480 1.00 50.19 95 GLY A CA 1
ATOM 654 C C . GLY A 1 95 ? 16.058 1.084 -20.486 1.00 50.19 95 GLY A C 1
ATOM 655 O O . GLY A 1 95 ? 16.719 2.051 -20.115 1.00 50.19 95 GLY A O 1
ATOM 656 N N . ASN A 1 96 ? 14.790 1.190 -20.902 1.00 54.06 96 ASN A N 1
ATOM 657 C CA . ASN A 1 96 ? 14.068 2.460 -21.052 1.00 54.06 96 ASN A CA 1
ATOM 658 C C . ASN A 1 96 ? 12.847 2.619 -20.118 1.00 54.06 96 ASN A C 1
ATOM 660 O O . ASN A 1 96 ? 12.161 3.634 -20.195 1.00 54.06 96 ASN A O 1
ATOM 664 N N . ASP A 1 97 ? 12.561 1.665 -19.225 1.00 55.50 97 ASP A N 1
ATOM 665 C CA . ASP A 1 97 ? 11.564 1.880 -18.168 1.00 55.50 97 ASP A CA 1
ATOM 666 C C . ASP A 1 97 ? 12.189 2.665 -17.011 1.00 55.50 97 ASP A C 1
ATOM 668 O O . ASP A 1 97 ? 13.172 2.237 -16.397 1.00 55.50 97 ASP A O 1
ATOM 672 N N . THR A 1 98 ? 11.583 3.792 -16.656 1.00 59.03 98 THR A N 1
ATOM 673 C CA . THR A 1 98 ? 11.849 4.448 -15.376 1.00 59.03 98 THR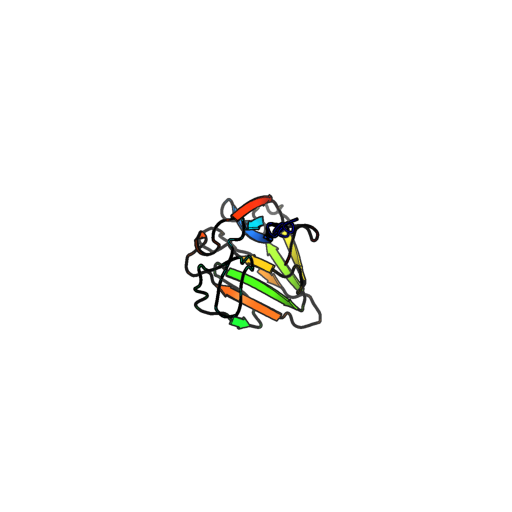 A CA 1
ATOM 674 C C . THR A 1 98 ? 11.139 3.675 -14.271 1.00 59.03 98 THR A C 1
ATOM 676 O O . THR A 1 98 ? 9.922 3.513 -14.331 1.00 59.03 98 THR A O 1
ATOM 679 N N . ALA A 1 99 ? 11.881 3.222 -13.257 1.00 71.69 99 ALA A N 1
ATOM 680 C CA . ALA A 1 99 ? 11.295 2.653 -12.045 1.00 71.69 99 ALA A CA 1
ATOM 681 C C . ALA A 1 99 ? 10.242 3.618 -11.471 1.00 71.69 99 ALA A C 1
ATOM 683 O O . ALA A 1 99 ? 10.529 4.799 -11.259 1.00 71.69 99 ALA A O 1
ATOM 684 N N . ALA A 1 100 ? 9.021 3.129 -11.253 1.00 83.38 100 ALA A N 1
ATOM 685 C CA . ALA A 1 100 ? 7.951 3.932 -10.677 1.00 83.38 100 ALA A CA 1
ATOM 686 C C . ALA A 1 100 ? 8.113 3.955 -9.157 1.00 83.38 100 ALA A C 1
ATOM 688 O O . ALA A 1 100 ? 8.217 2.896 -8.541 1.00 83.38 100 ALA A O 1
ATOM 689 N N . SER A 1 101 ? 8.115 5.137 -8.544 1.00 87.50 101 SER A N 1
ATOM 690 C CA . SER A 1 101 ? 8.160 5.269 -7.088 1.00 87.50 101 SER A CA 1
ATOM 691 C C . SER A 1 101 ? 6.970 6.053 -6.549 1.00 87.50 101 SER A C 1
ATOM 693 O O . SER A 1 101 ? 6.457 6.964 -7.203 1.00 87.50 101 SER A O 1
ATOM 695 N N . PHE A 1 102 ? 6.513 5.681 -5.354 1.00 90.06 102 PHE A N 1
ATOM 696 C CA . PHE A 1 102 ? 5.487 6.418 -4.626 1.00 90.06 102 PHE A CA 1
ATOM 697 C C . PHE A 1 102 ? 5.802 6.473 -3.134 1.00 90.06 102 PHE A C 1
ATOM 699 O O . PHE A 1 102 ? 6.318 5.520 -2.550 1.00 90.06 102 PHE A O 1
ATOM 706 N N . ASP A 1 103 ? 5.469 7.605 -2.526 1.00 92.50 103 ASP A N 1
ATOM 707 C CA . ASP A 1 103 ? 5.736 7.878 -1.121 1.00 92.50 103 ASP A CA 1
ATOM 708 C C . ASP A 1 103 ? 4.465 7.661 -0.288 1.00 92.50 103 ASP A C 1
ATOM 710 O O . ASP A 1 103 ? 3.381 8.125 -0.641 1.00 92.50 103 ASP A O 1
ATOM 714 N N . VAL A 1 104 ? 4.612 6.982 0.847 1.00 91.25 104 VAL A N 1
ATOM 715 C CA . VAL A 1 104 ? 3.562 6.735 1.834 1.00 91.25 104 VAL A CA 1
ATOM 716 C C . VAL A 1 104 ? 3.954 7.397 3.140 1.00 91.25 104 VAL A C 1
ATOM 718 O O . VAL A 1 104 ? 4.940 7.029 3.783 1.00 91.25 104 VAL A O 1
ATOM 721 N N . ARG A 1 105 ? 3.157 8.381 3.552 1.00 91.94 105 ARG A N 1
ATOM 722 C CA . ARG A 1 105 ? 3.299 9.021 4.859 1.00 91.94 105 ARG A CA 1
ATOM 723 C C . ARG A 1 105 ? 2.464 8.282 5.888 1.00 91.94 105 ARG A C 1
ATOM 725 O O . ARG A 1 105 ? 1.308 7.948 5.632 1.00 91.94 105 ARG A O 1
ATOM 732 N N . GLY A 1 106 ? 3.044 8.058 7.063 1.00 89.62 106 GLY A N 1
ATOM 733 C CA . GLY A 1 106 ? 2.293 7.505 8.181 1.00 89.62 106 GLY A CA 1
ATOM 734 C C . GLY A 1 106 ? 1.130 8.412 8.599 1.00 89.62 106 GLY A C 1
ATOM 735 O O . GLY A 1 106 ? 1.225 9.636 8.507 1.00 89.62 106 GLY A O 1
ATOM 736 N N . GLY A 1 107 ? 0.030 7.812 9.057 1.00 86.81 107 GLY A N 1
ATOM 737 C CA . GLY A 1 107 ? -1.181 8.528 9.469 1.00 86.81 107 GLY A CA 1
ATOM 738 C C . GLY A 1 107 ? -2.404 8.169 8.622 1.00 86.81 107 GLY A C 1
ATOM 739 O O . GLY A 1 107 ? -2.578 7.013 8.244 1.00 86.81 107 GLY A O 1
ATOM 740 N N . ARG A 1 108 ? -3.273 9.153 8.338 1.00 83.69 108 ARG A N 1
ATOM 741 C CA . ARG A 1 108 ? -4.590 8.949 7.689 1.00 83.69 108 ARG A CA 1
ATOM 742 C C . ARG A 1 108 ? -4.514 8.135 6.390 1.00 83.69 108 ARG A C 1
ATOM 744 O O . ARG A 1 108 ? -5.360 7.274 6.161 1.00 83.69 108 ARG A O 1
ATOM 751 N N . ASN A 1 109 ? -3.500 8.399 5.575 1.00 84.94 109 ASN A N 1
ATOM 752 C CA . ASN A 1 109 ? -3.318 7.814 4.245 1.00 84.94 109 ASN A CA 1
ATOM 753 C C . ASN A 1 109 ? -2.231 6.723 4.247 1.00 84.94 109 ASN A C 1
ATOM 755 O O . ASN A 1 109 ? -1.825 6.238 3.196 1.00 84.94 109 ASN A O 1
ATOM 759 N N . GLY A 1 110 ? -1.761 6.321 5.431 1.00 90.06 110 GLY A N 1
ATOM 760 C CA . GLY A 1 110 ? -0.639 5.405 5.612 1.00 90.06 110 GLY A CA 1
ATOM 761 C C . GLY A 1 110 ? -0.992 3.933 5.429 1.00 90.06 110 GLY A C 1
ATOM 762 O O . GLY A 1 110 ? -0.336 3.090 6.023 1.00 90.06 110 GLY A O 1
ATOM 763 N N . ILE A 1 111 ? -2.038 3.587 4.680 1.00 90.00 111 ILE A N 1
ATOM 764 C CA . ILE A 1 111 ? -2.451 2.191 4.496 1.00 90.00 111 ILE A CA 1
ATOM 765 C C . ILE A 1 111 ? -2.176 1.775 3.063 1.00 90.00 111 ILE A C 1
ATOM 767 O O . ILE A 1 111 ? -2.603 2.453 2.130 1.00 90.00 111 ILE A O 1
ATOM 771 N N . ILE A 1 112 ? -1.513 0.631 2.899 1.00 91.94 112 ILE A N 1
ATOM 772 C CA . ILE A 1 112 ? -1.337 -0.018 1.602 1.00 91.94 112 ILE A CA 1
ATOM 773 C C . ILE A 1 112 ? -1.631 -1.514 1.685 1.00 91.94 112 ILE A C 1
ATOM 775 O O . ILE A 1 112 ? -1.549 -2.141 2.746 1.00 91.94 112 ILE A O 1
ATOM 779 N N . VAL A 1 113 ? -1.918 -2.098 0.528 1.00 91.31 113 VAL A N 1
ATOM 780 C CA . VAL A 1 113 ? -1.914 -3.545 0.320 1.00 91.31 113 VAL A CA 1
ATOM 781 C C . VAL A 1 113 ? -0.672 -3.920 -0.478 1.00 91.31 113 VAL A C 1
ATOM 783 O O . VAL A 1 113 ? -0.453 -3.375 -1.552 1.00 91.31 113 VAL A O 1
ATOM 786 N N . ALA A 1 114 ? 0.120 -4.872 0.009 1.00 90.81 114 ALA A N 1
ATOM 787 C CA . ALA A 1 114 ? 1.179 -5.493 -0.782 1.00 90.81 114 ALA A CA 1
ATOM 788 C C . ALA A 1 114 ? 0.695 -6.867 -1.258 1.00 90.81 114 ALA A C 1
ATOM 790 O O . ALA A 1 114 ? 0.475 -7.771 -0.446 1.00 90.81 114 ALA A O 1
ATOM 791 N N . ALA A 1 115 ? 0.470 -6.996 -2.565 1.00 89.81 115 ALA A N 1
ATOM 792 C CA . ALA A 1 115 ? -0.100 -8.163 -3.235 1.00 89.81 115 ALA A CA 1
ATOM 793 C C . ALA A 1 115 ? 0.687 -8.647 -4.461 1.00 89.81 115 ALA A C 1
ATOM 795 O O . ALA A 1 115 ? 0.222 -9.538 -5.184 1.00 89.81 115 ALA A O 1
ATOM 796 N N . ASP A 1 116 ? 1.882 -8.101 -4.658 1.00 86.94 116 ASP A N 1
ATOM 797 C CA . ASP A 1 116 ? 2.865 -8.453 -5.673 1.00 86.94 116 ASP A CA 1
ATOM 798 C C . ASP A 1 116 ? 3.801 -9.564 -5.180 1.00 86.94 116 ASP A C 1
ATOM 800 O O . ASP A 1 116 ? 5.026 -9.466 -5.191 1.00 86.94 116 ASP A O 1
ATOM 804 N N . THR A 1 117 ? 3.201 -10.651 -4.701 1.00 86.19 117 THR A N 1
ATOM 805 C CA . THR A 1 117 ? 3.940 -11.815 -4.223 1.00 86.19 117 THR A CA 1
ATOM 806 C C . THR A 1 117 ? 4.718 -12.495 -5.353 1.00 86.19 117 THR A C 1
ATOM 808 O O . THR A 1 117 ? 4.405 -12.351 -6.533 1.00 86.19 117 THR A O 1
ATOM 811 N N . ARG A 1 118 ? 5.744 -13.276 -4.990 1.00 82.50 118 ARG A N 1
ATOM 812 C CA . ARG A 1 118 ? 6.686 -13.903 -5.939 1.00 82.50 118 ARG A CA 1
ATOM 813 C C . ARG A 1 118 ? 6.028 -14.790 -7.010 1.00 82.50 118 ARG A C 1
ATOM 815 O O . ARG A 1 118 ? 6.618 -15.041 -8.052 1.00 82.50 118 ARG A O 1
ATOM 822 N N . ASP A 1 119 ? 4.838 -15.315 -6.742 1.00 83.38 119 ASP A N 1
ATOM 823 C CA . ASP A 1 119 ? 4.047 -16.115 -7.681 1.00 83.38 119 ASP A CA 1
ATOM 824 C C . ASP A 1 11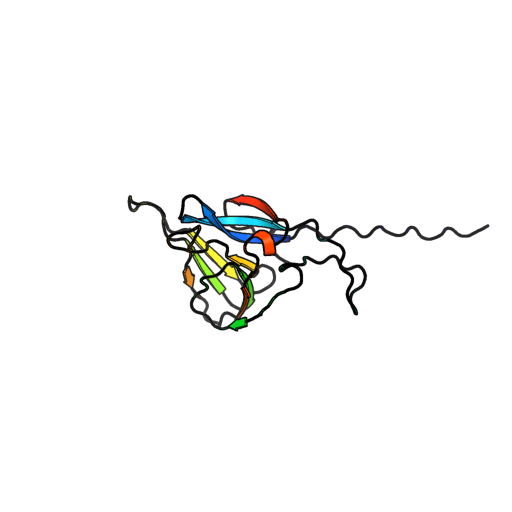9 ? 3.385 -15.282 -8.793 1.00 83.38 119 ASP A C 1
ATOM 826 O O . ASP A 1 119 ? 3.007 -15.847 -9.817 1.00 83.38 119 ASP A O 1
ATOM 830 N N . VAL A 1 120 ? 3.268 -13.961 -8.615 1.00 84.81 120 VAL A N 1
ATOM 831 C CA . VAL A 1 120 ? 2.652 -13.039 -9.585 1.00 84.81 120 VAL A CA 1
ATOM 832 C C . VAL A 1 120 ? 3.584 -11.917 -10.059 1.00 84.81 120 VAL A C 1
ATOM 834 O O . VAL A 1 120 ? 3.348 -11.371 -11.136 1.00 84.81 120 VAL A O 1
ATOM 837 N N . SER A 1 121 ? 4.643 -11.592 -9.306 1.00 84.62 121 SER A N 1
ATOM 838 C CA . SER A 1 121 ? 5.692 -10.629 -9.673 1.00 84.62 121 SER A CA 1
ATOM 839 C C . SER A 1 121 ? 7.077 -11.264 -9.560 1.00 84.62 121 SER A C 1
ATOM 841 O O . SER A 1 121 ? 7.451 -11.789 -8.510 1.00 84.62 121 SER A O 1
ATOM 843 N N . GLY A 1 122 ? 7.863 -11.200 -10.638 1.00 82.69 122 GLY A N 1
ATOM 844 C CA . GLY A 1 122 ? 9.195 -11.803 -10.684 1.00 82.69 122 GLY A CA 1
ATOM 845 C C . GLY A 1 122 ? 10.231 -11.073 -9.825 1.00 82.69 122 GLY A C 1
ATOM 846 O O . GLY A 1 122 ? 11.127 -11.718 -9.276 1.00 82.69 122 GLY A O 1
ATOM 847 N N . LEU A 1 123 ? 10.104 -9.747 -9.707 1.00 83.31 123 LEU A N 1
ATOM 848 C CA . LEU A 1 123 ? 11.033 -8.893 -8.958 1.00 83.31 123 LEU A CA 1
ATOM 849 C C . LEU A 1 123 ? 10.450 -8.385 -7.631 1.00 83.31 123 LEU A C 1
ATOM 851 O O . LEU A 1 123 ? 11.216 -8.191 -6.690 1.00 83.31 123 LEU A O 1
ATOM 855 N N . GLY A 1 124 ? 9.127 -8.221 -7.534 1.00 84.50 124 GLY A N 1
ATOM 856 C CA . GLY A 1 124 ? 8.490 -7.538 -6.403 1.00 84.50 124 GLY A CA 1
ATOM 857 C C . GLY A 1 124 ? 8.780 -6.034 -6.395 1.00 84.50 124 GLY A C 1
ATOM 858 O O . GLY A 1 124 ? 9.332 -5.495 -7.351 1.00 84.50 124 GLY A O 1
ATOM 859 N N . HIS A 1 125 ? 8.410 -5.355 -5.315 1.00 89.06 125 HIS A N 1
ATOM 860 C CA . HIS A 1 125 ? 8.784 -3.969 -5.035 1.00 89.06 125 HIS A CA 1
ATOM 861 C C . HIS A 1 125 ? 9.936 -3.900 -4.027 1.00 89.06 125 HIS A C 1
ATOM 863 O O . HIS A 1 125 ? 10.228 -4.871 -3.332 1.00 89.06 125 HIS A O 1
ATOM 869 N N . THR A 1 126 ? 10.557 -2.728 -3.908 1.00 86.38 126 THR A N 1
ATOM 870 C CA . THR A 1 126 ? 11.442 -2.397 -2.784 1.00 86.38 126 THR A CA 1
ATOM 871 C C . THR A 1 126 ? 10.823 -1.299 -1.935 1.00 86.38 126 THR A C 1
ATOM 873 O O . THR A 1 126 ? 10.130 -0.425 -2.457 1.00 86.38 126 THR A O 1
ATOM 876 N N . THR A 1 127 ? 11.106 -1.319 -0.635 1.00 86.31 127 THR A N 1
ATOM 877 C CA . THR A 1 127 ? 10.711 -0.254 0.294 1.00 86.31 127 THR A CA 1
ATOM 878 C C . THR A 1 127 ? 11.951 0.378 0.913 1.00 86.31 127 THR A C 1
ATOM 880 O O . THR A 1 127 ? 12.745 -0.315 1.545 1.00 86.31 127 THR A O 1
ATOM 883 N N . ASP A 1 128 ? 12.104 1.690 0.767 1.00 88.00 128 ASP A N 1
ATOM 884 C CA . ASP A 1 128 ? 13.081 2.492 1.499 1.00 88.00 128 ASP A CA 1
ATOM 885 C C . ASP A 1 128 ? 12.387 3.474 2.452 1.00 88.00 128 ASP A C 1
ATOM 887 O O . ASP A 1 128 ? 11.204 3.779 2.315 1.00 88.00 128 ASP A O 1
ATOM 891 N N . TYR A 1 129 ? 13.112 3.947 3.464 1.00 89.31 129 TYR A N 1
ATOM 892 C CA . TYR A 1 129 ? 12.586 4.857 4.485 1.00 89.31 129 TYR A CA 1
ATOM 893 C C . TYR A 1 129 ? 13.422 6.139 4.494 1.00 89.31 129 TYR A C 1
ATOM 895 O O . TYR A 1 129 ? 14.310 6.279 5.333 1.00 89.31 129 TYR A O 1
ATOM 903 N N . PRO A 1 130 ? 13.203 7.060 3.537 1.00 89.81 130 PRO A N 1
ATOM 904 C CA . PRO A 1 130 ? 14.109 8.184 3.294 1.00 89.81 130 PRO A CA 1
ATOM 905 C C . PRO A 1 130 ? 13.950 9.347 4.289 1.00 89.81 130 PRO A C 1
ATOM 907 O O . PRO A 1 130 ? 14.532 10.408 4.078 1.00 89.81 130 PRO A O 1
ATOM 910 N N . GLY A 1 131 ? 13.128 9.195 5.331 1.00 84.31 131 GLY A N 1
ATOM 911 C CA . GLY A 1 131 ? 12.914 10.223 6.348 1.00 84.31 131 GLY A CA 1
ATOM 912 C C . GLY A 1 131 ? 13.999 10.248 7.428 1.00 84.31 131 GLY A C 1
ATOM 913 O O . GLY A 1 131 ? 14.625 9.234 7.723 1.00 84.31 131 GLY A O 1
ATOM 914 N N . ASP A 1 132 ? 14.152 11.404 8.075 1.00 86.31 132 ASP A N 1
ATOM 915 C CA . ASP A 1 132 ? 15.081 11.598 9.203 1.00 86.31 132 ASP A CA 1
ATOM 916 C C . ASP A 1 132 ? 14.558 10.999 10.525 1.00 86.31 132 ASP A C 1
ATOM 918 O O . ASP A 1 132 ? 15.279 10.917 11.521 1.00 86.31 132 ASP A O 1
ATOM 922 N N . GLU A 1 133 ? 13.290 10.581 10.542 1.00 83.31 133 GLU A N 1
ATOM 923 C CA . GLU A 1 133 ? 12.611 9.981 11.687 1.00 83.31 133 GLU A CA 1
ATOM 924 C C . GLU A 1 133 ? 12.324 8.489 11.441 1.00 83.31 133 GLU A C 1
ATOM 926 O O . GLU A 1 133 ? 12.050 8.089 10.303 1.00 83.31 133 GLU A O 1
ATOM 931 N N . PRO A 1 134 ? 12.335 7.642 12.491 1.00 80.81 134 PRO A N 1
ATOM 932 C CA . PRO A 1 134 ? 11.986 6.233 12.358 1.00 80.81 134 PRO A CA 1
ATOM 933 C C . PRO A 1 134 ? 10.591 6.027 11.757 1.00 80.81 134 PRO A C 1
ATOM 935 O O . PRO A 1 134 ? 9.611 6.619 12.203 1.00 80.81 134 PRO A O 1
ATOM 938 N N . THR A 1 135 ? 10.479 5.114 10.792 1.00 84.38 135 THR A N 1
ATOM 939 C CA . THR A 1 135 ? 9.173 4.700 10.264 1.00 84.38 135 THR A CA 1
ATOM 940 C C . THR A 1 135 ? 8.584 3.588 11.121 1.00 84.38 135 THR A C 1
ATOM 942 O O . THR A 1 135 ? 9.243 2.587 11.408 1.00 84.38 135 THR A O 1
ATOM 945 N N . VAL A 1 136 ? 7.328 3.765 11.531 1.00 82.50 136 VAL A N 1
ATOM 946 C CA . VAL A 1 136 ? 6.602 2.824 12.386 1.00 82.50 136 VAL A CA 1
ATOM 947 C C . VAL A 1 136 ? 5.482 2.184 11.588 1.00 82.50 136 VAL A C 1
ATOM 949 O O . VAL A 1 136 ? 4.623 2.877 11.042 1.00 82.50 136 VAL A O 1
ATOM 952 N N . VAL A 1 137 ? 5.475 0.854 11.553 1.00 82.44 137 VAL A N 1
ATOM 953 C CA . VAL A 1 137 ? 4.581 0.077 10.701 1.00 82.44 137 VAL A CA 1
ATOM 954 C C . VAL A 1 137 ? 3.961 -1.100 11.451 1.00 82.44 137 VAL A C 1
ATOM 956 O O . VAL A 1 137 ? 4.629 -1.810 12.206 1.00 82.44 137 VAL A O 1
ATOM 959 N N . LEU A 1 138 ? 2.667 -1.314 11.215 1.00 84.00 138 LEU A N 1
ATOM 960 C CA . LEU A 1 138 ? 1.981 -2.566 11.507 1.00 84.00 138 LEU A CA 1
ATOM 961 C C . LEU A 1 138 ? 1.886 -3.379 10.224 1.00 84.00 138 LEU A C 1
ATOM 963 O O . LEU A 1 138 ? 1.355 -2.903 9.218 1.00 84.00 138 LEU A O 1
ATOM 967 N N . GLN A 1 139 ? 2.364 -4.615 10.281 1.00 81.56 139 GLN A N 1
ATOM 968 C CA . GLN A 1 139 ? 2.208 -5.565 9.191 1.00 81.56 139 GLN A CA 1
ATOM 969 C C . GLN A 1 139 ? 1.261 -6.683 9.590 1.00 81.56 139 GLN A C 1
ATOM 971 O O . GLN A 1 139 ? 1.368 -7.281 10.666 1.00 81.56 139 GLN A O 1
ATOM 976 N N . MET A 1 140 ? 0.320 -6.955 8.695 1.00 81.25 140 MET A N 1
ATOM 977 C CA . MET A 1 140 ? -0.704 -7.973 8.860 1.00 81.25 140 MET A CA 1
ATOM 978 C C . MET A 1 140 ? -0.679 -8.891 7.638 1.00 81.25 140 MET A C 1
ATOM 980 O O . MET A 1 140 ? -1.270 -8.560 6.607 1.00 81.25 140 MET A O 1
ATOM 984 N N . PRO A 1 141 ? 0.006 -10.042 7.726 1.00 79.25 141 PRO A N 1
ATOM 985 C CA . PRO A 1 141 ? -0.014 -11.046 6.672 1.00 79.25 141 PRO A CA 1
ATOM 986 C C . PRO A 1 141 ? -1.428 -11.590 6.442 1.00 79.25 141 PRO A C 1
ATOM 988 O O . PRO A 1 141 ? -2.159 -11.873 7.393 1.00 79.25 141 PRO A O 1
ATOM 991 N N . ILE A 1 142 ? -1.799 -11.802 5.179 1.00 76.69 142 ILE A N 1
ATOM 992 C CA . ILE A 1 142 ? -3.088 -12.389 4.806 1.00 76.69 142 ILE A CA 1
ATOM 993 C C . ILE A 1 142 ? -2.911 -13.893 4.565 1.00 76.69 142 ILE A C 1
ATOM 995 O O . ILE A 1 142 ? -2.384 -14.318 3.537 1.00 76.69 142 ILE A O 1
ATOM 999 N N . ALA A 1 143 ? -3.377 -14.720 5.504 1.00 66.31 143 ALA A N 1
ATOM 1000 C CA . ALA A 1 143 ? -3.197 -16.175 5.442 1.00 66.31 143 ALA A CA 1
ATOM 1001 C C . ALA A 1 143 ? -4.008 -16.860 4.321 1.00 66.31 143 ALA A C 1
ATOM 1003 O O . ALA A 1 143 ? -3.580 -17.878 3.784 1.00 66.31 143 ALA A O 1
ATOM 1004 N N . ALA A 1 144 ? -5.165 -16.304 3.947 1.00 66.44 144 ALA A N 1
ATOM 1005 C CA . ALA A 1 144 ? -6.083 -16.897 2.966 1.00 66.44 144 ALA A CA 1
ATOM 1006 C C . ALA A 1 144 ? -5.810 -16.463 1.509 1.00 66.44 144 ALA A C 1
ATOM 1008 O O . ALA A 1 144 ? -6.706 -16.522 0.664 1.00 66.44 144 ALA A O 1
ATOM 1009 N N . GLY A 1 145 ? -4.601 -15.979 1.204 1.00 68.81 145 GLY A N 1
ATOM 1010 C CA . GLY A 1 145 ? -4.308 -15.381 -0.101 1.00 68.81 145 GLY A CA 1
ATOM 1011 C C . GLY A 1 145 ? -5.215 -14.176 -0.385 1.00 68.81 145 GLY A C 1
ATOM 1012 O O . GLY A 1 145 ? -5.780 -13.583 0.536 1.00 68.81 145 GLY A O 1
ATOM 1013 N N . ARG A 1 146 ? -5.385 -13.798 -1.662 1.00 70.94 146 ARG A N 1
ATOM 1014 C CA . ARG A 1 146 ? -6.181 -12.609 -2.040 1.00 70.94 146 ARG A CA 1
ATOM 1015 C C . ARG A 1 146 ? -7.634 -12.668 -1.550 1.00 70.94 146 ARG A C 1
ATOM 1017 O O . ARG A 1 146 ? -8.230 -11.627 -1.307 1.00 70.94 146 ARG A O 1
ATOM 1024 N N . LEU A 1 147 ? -8.181 -13.866 -1.322 1.00 68.06 147 LEU A N 1
ATOM 1025 C CA . LEU A 1 147 ? -9.523 -14.051 -0.756 1.00 68.06 147 LEU A CA 1
ATOM 1026 C C . LEU A 1 147 ? -9.652 -13.506 0.676 1.00 68.06 147 LEU A C 1
ATOM 1028 O O . LEU A 1 147 ? -10.743 -13.116 1.085 1.00 68.06 147 LEU A O 1
ATOM 1032 N N . GLY A 1 148 ? -8.553 -13.441 1.435 1.00 67.69 148 GLY A N 1
ATOM 1033 C CA . GLY A 1 148 ? -8.553 -12.908 2.800 1.00 67.69 148 GLY A CA 1
ATOM 1034 C C . GLY A 1 148 ? -8.773 -11.394 2.888 1.00 67.69 148 GLY A C 1
ATOM 1035 O O . GLY A 1 148 ? -9.122 -10.895 3.957 1.00 67.69 148 GLY A O 1
ATOM 1036 N N . PHE A 1 149 ? -8.635 -10.666 1.777 1.00 70.88 149 PHE A N 1
ATOM 1037 C CA . PHE A 1 149 ? -8.997 -9.248 1.683 1.00 70.88 149 PHE A CA 1
ATOM 1038 C C . PHE A 1 149 ? -10.510 -9.012 1.591 1.00 70.88 149 PHE A C 1
ATOM 1040 O O . PHE A 1 149 ? -10.966 -7.874 1.687 1.00 70.88 149 PHE A O 1
ATOM 1047 N N . GLY A 1 150 ? -11.305 -10.072 1.424 1.00 74.00 150 GLY A N 1
ATOM 1048 C CA . GLY A 1 150 ? -12.726 -9.940 1.141 1.00 74.00 150 GLY A CA 1
ATOM 1049 C C . GLY A 1 150 ? -12.966 -9.416 -0.276 1.00 74.00 150 GLY A C 1
ATOM 1050 O O . GLY A 1 150 ? -12.214 -9.717 -1.202 1.00 74.00 150 GLY A O 1
ATOM 1051 N N . ARG A 1 151 ? -14.056 -8.667 -0.465 1.00 78.94 151 ARG A N 1
ATOM 1052 C CA . ARG A 1 151 ? -14.427 -8.110 -1.772 1.00 78.94 151 ARG A CA 1
ATOM 1053 C C . ARG A 1 151 ? -13.792 -6.737 -1.970 1.00 78.94 151 ARG A C 1
ATOM 1055 O O . ARG A 1 151 ? -14.011 -5.840 -1.158 1.00 78.94 151 ARG A O 1
ATOM 1062 N N . TYR A 1 152 ? -13.083 -6.582 -3.080 1.00 86.50 152 TYR A N 1
ATOM 1063 C CA . TYR A 1 152 ? -12.556 -5.309 -3.554 1.00 86.50 152 TYR A CA 1
ATOM 1064 C C . TYR A 1 152 ? -12.700 -5.205 -5.078 1.00 86.50 152 TYR A C 1
ATOM 1066 O O . TYR A 1 152 ? -12.859 -6.216 -5.767 1.00 86.50 152 TYR A O 1
ATOM 1074 N N . SER A 1 153 ? -12.647 -3.984 -5.599 1.00 90.81 153 SER A N 1
ATOM 1075 C CA . SER A 1 153 ? -12.590 -3.689 -7.034 1.00 90.81 153 SER A CA 1
ATOM 1076 C C . SER A 1 153 ? -11.419 -2.762 -7.330 1.00 90.81 153 SER A C 1
ATOM 1078 O O . SER A 1 153 ? -11.153 -1.851 -6.549 1.00 90.81 153 SER A O 1
ATOM 1080 N N . VAL A 1 154 ? -10.753 -2.948 -8.468 1.00 92.94 154 VAL A 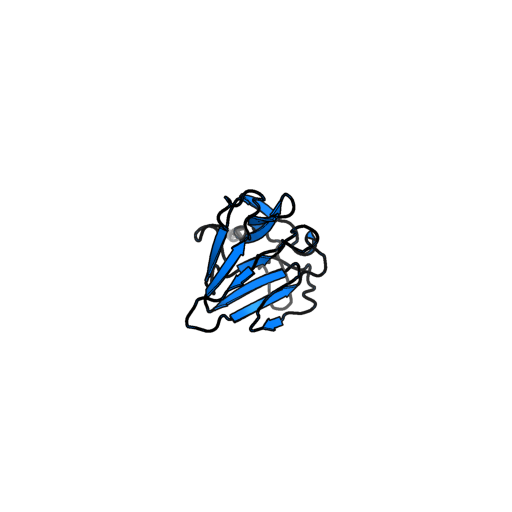N 1
ATOM 1081 C CA . VAL A 1 154 ? -9.754 -1.991 -8.964 1.00 92.94 154 VAL A CA 1
ATOM 1082 C C . VAL A 1 154 ? -10.487 -0.784 -9.552 1.00 92.94 154 VAL A C 1
ATOM 1084 O O . VAL A 1 154 ? -11.327 -0.953 -10.434 1.00 92.94 154 VAL A O 1
ATOM 1087 N N . LEU A 1 155 ? -10.205 0.417 -9.046 1.00 93.25 155 LEU A N 1
ATOM 1088 C CA . LEU A 1 155 ? -10.768 1.669 -9.559 1.00 93.25 155 LEU A CA 1
ATOM 1089 C C . LEU A 1 155 ? -9.997 2.175 -10.777 1.00 93.25 155 LEU A C 1
ATOM 1091 O O . LEU A 1 155 ? -10.605 2.577 -11.765 1.00 93.25 155 LEU A O 1
ATOM 1095 N N . HIS A 1 156 ? -8.668 2.169 -10.691 1.00 93.62 156 HIS A N 1
ATOM 1096 C CA . HIS A 1 156 ? -7.769 2.592 -11.758 1.00 93.62 156 HIS A CA 1
ATOM 1097 C C . HIS A 1 156 ? -6.343 2.079 -11.512 1.00 93.62 156 HIS A C 1
ATOM 1099 O O . HIS A 1 156 ? -6.005 1.636 -10.409 1.00 93.62 156 HIS A O 1
ATOM 1105 N N . GLU A 1 157 ? -5.514 2.169 -12.551 1.00 91.56 157 GLU A N 1
ATOM 1106 C CA . GLU A 1 157 ? -4.062 1.998 -12.464 1.00 91.56 157 GLU A CA 1
ATOM 1107 C C . GLU A 1 157 ? -3.416 3.208 -11.771 1.00 91.56 157 GLU A C 1
ATOM 1109 O O . GLU A 1 157 ? -3.907 4.337 -11.864 1.00 91.56 157 GLU A O 1
ATOM 1114 N N . GLY A 1 158 ? -2.307 2.978 -11.074 1.00 91.38 158 GLY A N 1
ATOM 1115 C CA . GLY A 1 158 ? -1.632 3.970 -10.241 1.00 91.38 158 GLY A CA 1
ATOM 1116 C C . GLY A 1 158 ? -2.121 3.985 -8.785 1.00 91.38 158 GLY A C 1
ATOM 1117 O O . GLY A 1 158 ? -3.132 3.362 -8.454 1.00 91.38 158 GLY A O 1
ATOM 1118 N N . PRO A 1 159 ? -1.397 4.682 -7.890 1.00 91.62 159 PRO A N 1
ATOM 1119 C CA . PRO A 1 159 ? -1.785 4.807 -6.490 1.00 91.62 159 PRO A CA 1
ATOM 1120 C C . PRO A 1 159 ? -3.077 5.621 -6.348 1.00 91.62 159 PRO A C 1
ATOM 1122 O O . PRO A 1 159 ? -3.370 6.485 -7.175 1.00 91.62 159 PRO A O 1
ATOM 1125 N N . CYS A 1 160 ? -3.839 5.381 -5.281 1.00 90.81 160 CYS A N 1
ATOM 1126 C CA . CYS A 1 160 ? -4.967 6.247 -4.939 1.00 90.81 160 CYS A CA 1
ATOM 1127 C C . CYS A 1 160 ? -4.473 7.676 -4.644 1.00 90.81 160 CYS A C 1
ATOM 1129 O O . CYS A 1 160 ? -3.408 7.850 -4.049 1.00 90.81 160 CYS A O 1
ATOM 1131 N N . THR A 1 161 ? -5.258 8.699 -4.9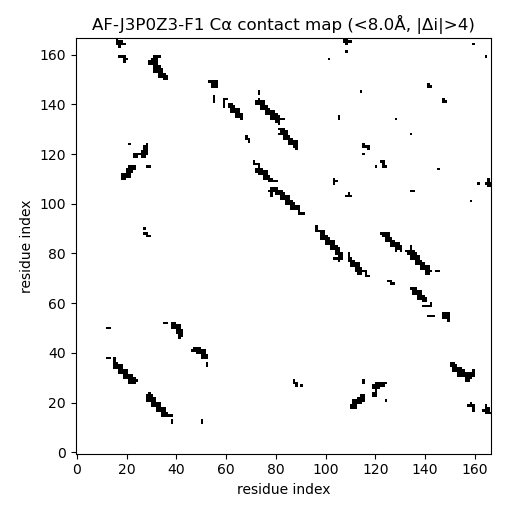99 1.00 87.00 161 THR A N 1
ATOM 1132 C CA . THR A 1 161 ? -4.941 10.088 -4.618 1.00 87.00 161 THR A CA 1
ATOM 1133 C C . THR A 1 161 ? -5.191 10.323 -3.126 1.00 87.00 161 THR A C 1
ATOM 1135 O O . THR A 1 161 ? -5.881 9.533 -2.473 1.00 87.00 161 THR A O 1
ATOM 1138 N N . GLU A 1 162 ? -4.650 11.402 -2.553 1.00 76.12 162 GLU A N 1
ATOM 1139 C CA . GLU A 1 162 ? -4.875 11.728 -1.135 1.00 76.12 162 GLU A CA 1
ATOM 1140 C C . GLU A 1 162 ? -6.356 11.966 -0.815 1.00 76.12 162 GLU A C 1
ATOM 1142 O O . GLU A 1 162 ? -6.821 11.575 0.251 1.00 76.12 162 GLU A O 1
ATOM 1147 N N . GLU A 1 163 ? -7.120 12.539 -1.749 1.00 71.69 163 GLU A N 1
ATOM 1148 C CA . GLU A 1 163 ? -8.560 12.765 -1.581 1.00 71.69 163 GLU A CA 1
ATOM 1149 C C . GLU A 1 163 ? -9.376 11.470 -1.663 1.00 71.69 163 GLU A C 1
ATOM 1151 O O . GLU A 1 163 ? -10.508 11.417 -1.182 1.00 71.69 163 GLU A O 1
ATOM 1156 N N . MET A 1 164 ? -8.817 10.437 -2.298 1.00 71.06 164 MET A N 1
ATOM 1157 C CA . MET A 1 164 ? -9.466 9.144 -2.488 1.00 71.06 164 MET A CA 1
ATOM 1158 C C . MET A 1 164 ? -9.075 8.132 -1.414 1.00 71.06 164 MET A C 1
ATOM 1160 O O . MET A 1 164 ? -9.877 7.248 -1.125 1.00 71.06 164 MET A O 1
ATOM 1164 N N . SER A 1 165 ? -7.864 8.231 -0.862 1.00 73.69 165 SER A N 1
ATOM 1165 C CA . SER A 1 165 ? -7.276 7.258 0.063 1.00 73.69 165 SER A CA 1
ATOM 1166 C C . SER A 1 165 ? -7.539 7.582 1.534 1.00 73.69 165 SER A C 1
ATOM 1168 O O . SER A 1 165 ? -7.596 8.741 1.935 1.00 73.69 165 SER A O 1
ATOM 1170 N N . GLY A 1 166 ? -7.619 6.536 2.362 1.00 64.25 166 GLY A N 1
ATOM 1171 C CA . GLY A 1 166 ? -7.516 6.658 3.821 1.00 64.25 166 GLY A CA 1
ATOM 1172 C C . GLY A 1 166 ? -8.733 6.196 4.625 1.00 64.25 166 GLY A C 1
ATOM 1173 O O . GLY A 1 166 ? -9.775 5.845 4.076 1.00 64.25 166 GLY A O 1
ATOM 1174 N N . LEU A 1 167 ? -8.539 6.178 5.951 1.00 56.19 167 LEU A N 1
ATOM 1175 C CA . LEU A 1 167 ? -9.562 5.964 6.990 1.00 56.19 167 LEU A CA 1
ATOM 1176 C C . LEU A 1 167 ? -10.298 7.259 7.350 1.00 56.19 167 LEU A C 1
ATOM 1178 O O . LEU A 1 167 ? -9.663 8.340 7.284 1.00 56.19 167 LEU A O 1
#

Solvent-accessible surface area (backbone atoms only — not comparable to full-atom values): 9653 Å² total; per-residue (Å²): 137,86,82,84,78,79,81,77,76,76,78,77,78,74,80,69,41,27,32,28,26,36,30,49,55,97,48,31,42,39,47,25,16,33,37,35,50,86,57,49,77,38,75,51,97,97,41,80,84,41,65,40,80,62,59,34,79,84,55,72,89,53,77,47,82,52,83,79,81,81,77,94,52,42,25,45,36,37,29,64,34,39,34,38,34,39,35,29,64,52,80,48,96,77,79,75,48,74,58,52,69,51,77,40,46,31,45,65,56,12,48,35,34,41,56,25,31,73,93,47,2,76,78,24,68,49,67,47,63,87,45,99,52,79,54,39,36,43,42,34,58,40,87,60,50,78,64,20,61,51,61,67,44,79,77,46,81,38,65,48,50,78,93,58,32,38,118

Radius of gyration: 18.86 Å; Cα contacts (8 Å, |Δi|>4): 363; chains: 1; bounding box: 71×30×46 Å

Nearest PDB structures (foldseek):
  4qma-assembly1_A  TM=3.201E-01  e=1.133E-02  Cupriavidus pinatubonensis JMP134
  5j48-assembly2_B  TM=5.204E-01  e=4.218E-01  Homo sapiens
  7t4w-assembly2_B  TM=4.633E-01  e=8.141E-01  Homo sapiens
  6c46-assembly3_E-2  TM=3.594E-01  e=3.780E-01  Elizabethkingia anophelis NUHP1
  1lr5-assembly2_B  TM=4.365E-01  e=1.333E+00  Zea mays

Secondary structure (DSSP, 8-state):
-PPPPPP--PPPPPPPEEEEEEEEETTEEEEEEEEE-PPPEEEETTEEEEE---GGGG-----EEE--S---S-EEEEEEESEEEEEEPP--TTS-PPPEEEEEESSTT-EEEE---TTT-SS--EEE--SSS--EEEEEE-TTGGGGG-SEEEEEESPPPTTT---

Sequence (167 aa):
MPGNLAGGSNPTPPPPLNITAISAASNASTLECWQFGPLPAASAPGVSGAAALLLLGGAASSVSYTVLPDAPRLQLVVFLWGLARITLPSSSADGNDTAASFDVRGGRNGIIVAADTRDVSGLGHTTDYPGDEPTVVLQMPIAAGRLGFGRYSVLHEGPCTEEMSGL